Protein AF-A0A8C0EPA7-F1 (afdb_monomer)

Foldseek 3Di:
DPPPFQLVVLLVVQVVQCVVVVNPVVSVVVSVVVSLVSLVVDPPPSGPSCVVVVVVVVVVVVVVVVVVVVVVD

Solvent-accessible surface area (backbone atoms only — not comparable to full-atom values): 4308 Å² total; per-residue (Å²): 130,84,80,75,53,84,42,49,66,42,52,51,49,40,52,53,44,24,64,79,48,78,60,41,59,84,83,32,48,71,46,52,50,51,36,52,56,48,44,74,74,46,67,88,82,68,26,78,77,33,54,65,55,56,49,54,52,51,52,53,50,52,50,50,52,54,57,51,60,67,71,76,112

InterPro domains:
  IPR009069 Cysteine alpha-hairpin motif superfamily [SSF47072] (1-63)
  IPR027179 Cx9C motif-containing protein 4 [PF08991] (6-61)
  IPR027179 Cx9C motif-containing protein 4 [PTHR15590] (2-60)

Mean predicted aligned error: 4.59 Å

Radius of gyration: 15.23 Å; Cα contacts (8 Å, |Δi|>4): 50; chains: 1; bounding box: 38×42×32 Å

Nearest PDB structures (foldseek):
  2hp8-assembly1_A  TM=8.177E-01  e=2.584E-06  Homo sapiens
  1hp8-assembly1_A  TM=8.286E-01  e=4.182E-06  Homo sapiens
  1ei0-assembly1_A  TM=9.603E-01  e=4.362E-03  unclassified
  6pce-assembly1_A  TM=6.364E-01  e=4.696E-01  Homo sapiens

Secondary structure (DSSP, 8-state):
-PPPPTTHHHHHHHHHHHHHTTT-GGGGHHHHHHHHHHHHTS-TTS-GGGHHHHHHHHHHHHHHHHHHHTT--

Organism: Bubo bubo (NCBI:txid30461)

pLDDT: mean 92.16, std 9.82, range [43.03, 98.5]

Sequence (73 aa):
MSQKDPCQKQACEIQKCLQVNNYMESKCETVLQEMRKCCARYPKGRSICCSGFEKEERERENERYRKQAQKSE

Structure (mmCIF, N/CA/C/O backbone):
data_AF-A0A8C0EPA7-F1
#
_entry.id   AF-A0A8C0EPA7-F1
#
loop_
_atom_site.group_PDB
_atom_site.id
_atom_site.type_symbol
_atom_site.label_atom_id
_atom_site.label_alt_id
_atom_site.label_comp_id
_atom_site.label_asym_id
_atom_site.label_entity_id
_atom_site.label_seq_id
_atom_site.pdbx_PDB_ins_code
_atom_site.Cartn_x
_atom_site.Cartn_y
_atom_site.Cartn_z
_atom_site.occupancy
_atom_site.B_iso_or_equiv
_atom_site.auth_seq_id
_atom_site.auth_comp_id
_atom_site.auth_asym_id
_atom_site.auth_atom_id
_atom_site.pdbx_PDB_model_num
ATOM 1 N N . MET A 1 1 ? -3.237 20.098 -17.382 1.00 43.03 1 MET A N 1
ATOM 2 C CA . MET A 1 1 ? -3.949 19.338 -16.331 1.00 43.03 1 MET A CA 1
ATOM 3 C C . MET A 1 1 ? -2.995 18.283 -15.808 1.00 43.03 1 MET A C 1
ATOM 5 O O . MET A 1 1 ? -2.609 17.414 -16.581 1.00 43.03 1 MET A O 1
ATOM 9 N N . SER A 1 2 ? -2.550 18.396 -14.557 1.00 58.19 2 SER A N 1
ATOM 10 C CA . SER A 1 2 ? -1.734 17.360 -13.914 1.00 58.19 2 SER A CA 1
ATOM 11 C C . SER A 1 2 ? -2.508 16.042 -13.970 1.00 58.19 2 SER A C 1
ATOM 13 O O . SER A 1 2 ? -3.670 16.003 -13.561 1.00 58.19 2 SER A O 1
ATOM 15 N N . GLN A 1 3 ? -1.924 14.993 -14.555 1.00 74.12 3 GLN A N 1
ATOM 16 C CA . GLN A 1 3 ? -2.576 13.683 -14.587 1.00 74.12 3 GLN A CA 1
ATOM 17 C C . GLN A 1 3 ? -2.851 13.253 -13.145 1.00 74.12 3 GLN A C 1
ATOM 19 O O . GLN A 1 3 ? -1.952 13.294 -12.306 1.00 74.12 3 GLN A O 1
ATOM 24 N N . LYS A 1 4 ? -4.105 12.894 -12.855 1.00 85.50 4 LYS A N 1
ATOM 25 C CA . LYS A 1 4 ? -4.497 12.402 -11.532 1.00 85.50 4 LYS A CA 1
ATOM 26 C C . LYS A 1 4 ? -3.687 11.149 -11.215 1.00 85.50 4 LYS A C 1
ATOM 28 O O . LYS A 1 4 ? -3.512 10.296 -12.088 1.00 85.50 4 LYS A O 1
ATOM 33 N N . ASP A 1 5 ? -3.210 11.050 -9.982 1.00 92.31 5 ASP A N 1
ATOM 34 C CA . ASP A 1 5 ? -2.491 9.866 -9.533 1.00 92.31 5 ASP A CA 1
ATOM 35 C C . ASP A 1 5 ? -3.444 8.653 -9.575 1.00 92.31 5 ASP A C 1
ATOM 37 O O . ASP A 1 5 ? -4.551 8.719 -9.026 1.00 92.31 5 ASP A O 1
ATOM 41 N N . PRO A 1 6 ? -3.061 7.551 -10.245 1.00 95.00 6 PRO A N 1
ATOM 42 C CA . PRO A 1 6 ? -3.972 6.439 -10.497 1.00 95.00 6 PRO A CA 1
ATOM 43 C C . PRO A 1 6 ? -4.373 5.656 -9.238 1.00 95.00 6 PRO A C 1
ATOM 45 O O . PRO A 1 6 ? -5.399 4.978 -9.268 1.00 95.00 6 PRO A O 1
ATOM 48 N N . CYS A 1 7 ? -3.610 5.756 -8.144 1.00 96.56 7 CYS A N 1
ATOM 49 C CA . CYS A 1 7 ? -3.897 5.091 -6.869 1.00 96.56 7 CYS A CA 1
ATOM 50 C C . CYS A 1 7 ? -4.351 6.062 -5.769 1.00 96.56 7 CYS A C 1
ATOM 52 O O . CYS A 1 7 ? -4.549 5.661 -4.620 1.00 96.56 7 CYS A O 1
ATOM 54 N N . GLN A 1 8 ? -4.598 7.331 -6.116 1.00 95.44 8 GLN A N 1
ATOM 55 C CA . GLN A 1 8 ? -5.080 8.345 -5.177 1.00 95.44 8 GLN A CA 1
ATOM 56 C C . GLN A 1 8 ? -6.382 7.936 -4.480 1.00 95.44 8 GLN A C 1
ATOM 58 O O . GLN A 1 8 ? -6.555 8.202 -3.294 1.00 95.44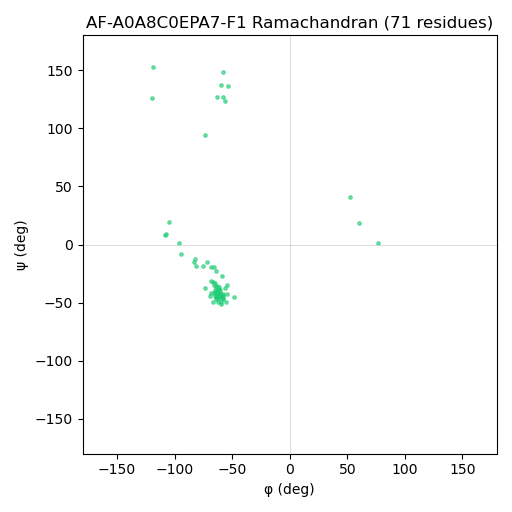 8 GLN A O 1
ATOM 63 N N . LYS A 1 9 ? -7.301 7.268 -5.194 1.00 95.94 9 LYS A N 1
ATOM 64 C CA . LYS A 1 9 ? -8.578 6.820 -4.620 1.00 95.94 9 LYS A CA 1
ATOM 65 C C . LYS A 1 9 ? -8.342 5.870 -3.444 1.00 95.94 9 LYS A C 1
ATOM 67 O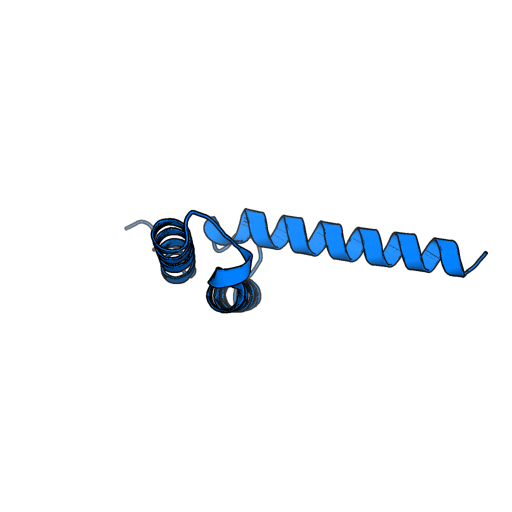 O . LYS A 1 9 ? -8.876 6.102 -2.367 1.00 95.94 9 LYS A O 1
ATOM 72 N N . GLN A 1 10 ? -7.530 4.835 -3.638 1.00 96.75 10 GLN A N 1
ATOM 73 C CA . GLN A 1 10 ? -7.200 3.849 -2.611 1.00 96.75 10 GLN A CA 1
ATOM 74 C C . GLN A 1 10 ? -6.457 4.501 -1.441 1.00 96.75 10 GLN A C 1
ATOM 76 O O . GLN A 1 10 ? -6.787 4.229 -0.290 1.00 96.75 10 GLN A O 1
ATOM 81 N N . ALA A 1 11 ? -5.533 5.426 -1.720 1.00 96.81 11 ALA A N 1
ATOM 82 C CA . ALA A 1 11 ? -4.850 6.190 -0.679 1.00 96.81 11 ALA A CA 1
ATOM 83 C C . ALA A 1 11 ? -5.834 6.988 0.198 1.00 96.81 11 ALA A C 1
ATOM 85 O O . ALA A 1 11 ? -5.736 6.960 1.424 1.00 96.81 11 ALA A O 1
ATOM 86 N N . CYS A 1 12 ? -6.827 7.648 -0.406 1.00 97.25 12 CYS A N 1
ATOM 87 C CA . CYS A 1 12 ? -7.870 8.350 0.340 1.00 97.25 12 CYS A CA 1
ATOM 88 C C . CYS A 1 12 ? -8.749 7.398 1.166 1.00 97.25 12 CYS A C 1
ATOM 90 O O . CYS A 1 12 ? -9.107 7.735 2.293 1.00 97.25 12 CYS A O 1
ATOM 92 N N . GLU A 1 13 ? -9.088 6.218 0.643 1.00 97.81 13 GLU A N 1
ATOM 93 C CA . GLU A 1 13 ? -9.858 5.221 1.397 1.00 97.81 13 GLU A CA 1
ATOM 94 C C . GLU A 1 13 ? -9.073 4.669 2.596 1.00 97.81 13 GLU A C 1
ATOM 96 O O . GLU A 1 13 ? -9.662 4.465 3.657 1.00 97.81 13 GLU A O 1
ATOM 101 N N . ILE A 1 14 ? -7.746 4.508 2.485 1.00 97.94 14 ILE A N 1
ATOM 102 C CA . ILE A 1 14 ? -6.895 4.148 3.633 1.00 97.94 14 ILE A CA 1
ATOM 103 C C . ILE A 1 14 ? -7.007 5.217 4.716 1.00 97.94 14 ILE A C 1
ATOM 105 O O . ILE A 1 14 ? -7.268 4.891 5.870 1.00 97.94 14 ILE A O 1
ATOM 109 N N . GLN A 1 15 ? -6.862 6.494 4.348 1.00 97.81 15 GLN A N 1
ATOM 110 C CA . GLN A 1 15 ? -6.955 7.590 5.312 1.00 97.81 15 GLN A CA 1
ATOM 111 C C . GLN A 1 15 ? -8.317 7.605 6.010 1.00 97.81 15 GLN A C 1
ATOM 113 O O . GLN A 1 15 ? -8.364 7.652 7.235 1.00 97.81 15 GLN A O 1
ATOM 118 N N . LYS A 1 16 ? -9.422 7.471 5.265 1.00 98.44 16 LYS A N 1
ATOM 119 C CA . LYS A 1 16 ? -10.769 7.364 5.852 1.00 98.44 16 LYS A CA 1
ATOM 120 C C . LYS A 1 16 ? -10.886 6.179 6.806 1.00 98.44 16 LYS A C 1
ATOM 122 O O . LYS A 1 16 ? -11.392 6.346 7.912 1.00 98.44 16 LYS A O 1
ATOM 127 N N . CYS A 1 17 ? -10.407 5.005 6.393 1.00 98.50 17 CYS A N 1
ATOM 128 C CA . CYS A 1 17 ? -10.445 3.808 7.221 1.00 98.50 17 CYS A CA 1
ATOM 129 C C . CYS A 1 17 ? -9.681 4.011 8.532 1.00 98.50 17 CYS A C 1
ATOM 131 O O . CYS A 1 17 ? -10.196 3.669 9.596 1.00 98.50 17 CYS A O 1
ATOM 133 N N . LEU A 1 18 ? -8.490 4.609 8.472 1.00 98.44 18 LEU A N 1
ATOM 134 C CA . LEU A 1 18 ? -7.695 4.905 9.658 1.00 98.44 18 LEU A CA 1
ATOM 135 C C . LEU A 1 18 ? -8.426 5.874 10.586 1.00 98.44 18 LEU A C 1
ATOM 137 O O . LEU A 1 18 ? -8.535 5.579 11.770 1.00 98.44 18 LEU A O 1
ATOM 141 N N . GLN A 1 19 ? -9.001 6.965 10.067 1.00 98.38 19 GLN A N 1
ATOM 142 C CA . GLN A 1 19 ? -9.751 7.920 10.894 1.00 98.38 19 GLN A CA 1
ATOM 143 C C . GLN A 1 19 ? -10.874 7.233 11.686 1.00 98.38 19 GLN A C 1
ATOM 145 O O . GLN A 1 19 ? -10.965 7.402 12.899 1.00 98.38 19 GLN A O 1
ATOM 150 N N . VAL A 1 20 ? -11.702 6.414 11.027 1.00 98.19 20 VAL A N 1
ATOM 151 C CA . VAL A 1 20 ? -12.851 5.767 11.692 1.00 98.19 20 VAL A CA 1
ATOM 152 C C . VAL A 1 20 ? -12.450 4.605 12.606 1.00 98.19 20 VAL A C 1
ATOM 154 O O . VAL A 1 20 ? -13.220 4.217 13.480 1.00 98.19 20 VAL A O 1
ATOM 157 N N . ASN A 1 21 ? -11.247 4.052 12.430 1.00 97.94 21 ASN A N 1
ATOM 158 C CA . ASN A 1 21 ? -10.722 2.944 13.228 1.00 97.94 21 ASN A CA 1
ATOM 159 C C . ASN A 1 21 ? -9.663 3.379 14.250 1.00 97.94 21 ASN A C 1
ATOM 161 O O . ASN A 1 21 ? -8.905 2.533 14.721 1.00 97.94 21 ASN A O 1
ATOM 165 N N . ASN A 1 22 ? -9.594 4.665 14.611 1.00 97.50 22 ASN A N 1
ATOM 166 C CA . ASN A 1 22 ? -8.590 5.199 15.542 1.00 97.50 22 ASN A CA 1
ATOM 167 C C . ASN A 1 22 ? -7.154 4.816 15.142 1.00 97.50 22 ASN A C 1
ATOM 169 O O . ASN A 1 22 ? -6.342 4.430 15.978 1.00 97.50 22 ASN A O 1
ATOM 173 N N . TYR A 1 23 ? -6.869 4.878 13.843 1.00 96.75 23 TYR A N 1
ATOM 174 C CA . TYR A 1 23 ? -5.584 4.555 13.225 1.00 96.75 23 TYR A CA 1
ATOM 175 C C . TYR A 1 23 ? -5.110 3.108 13.442 1.00 96.75 23 TYR A C 1
ATOM 177 O O . TYR A 1 23 ? -3.940 2.799 13.234 1.00 96.75 23 TYR A O 1
ATOM 185 N N . MET A 1 24 ? -6.011 2.189 13.807 1.00 97.69 24 MET A N 1
ATOM 186 C CA . MET A 1 24 ? -5.698 0.761 13.858 1.00 97.69 24 MET A CA 1
ATOM 187 C C . MET A 1 24 ? -5.590 0.183 12.442 1.00 97.69 24 MET A C 1
ATOM 189 O O . MET A 1 24 ? -6.589 -0.246 11.862 1.00 97.69 24 MET A O 1
ATOM 193 N N . GLU A 1 25 ? -4.370 0.128 11.901 1.00 95.12 25 GLU A N 1
ATOM 194 C CA . GLU A 1 25 ? -4.080 -0.420 10.565 1.00 95.12 25 GLU A CA 1
ATOM 195 C C . GLU A 1 25 ? -4.602 -1.847 10.362 1.00 95.12 25 GLU A C 1
ATOM 197 O O . GLU A 1 25 ? -5.098 -2.166 9.284 1.00 95.12 25 GLU A O 1
ATOM 202 N N . SER A 1 26 ? -4.589 -2.681 11.408 1.00 97.31 26 SER A N 1
ATOM 203 C CA . SER A 1 26 ? -5.101 -4.059 11.362 1.00 97.31 26 SER A CA 1
ATOM 204 C C . SER A 1 26 ? -6.577 -4.149 10.961 1.00 97.31 26 SER A C 1
ATOM 206 O O . SER A 1 26 ? -6.998 -5.141 10.369 1.00 97.31 26 SER A O 1
ATOM 208 N N . LYS A 1 27 ? -7.371 -3.104 11.229 1.00 97.88 27 LYS A N 1
ATOM 209 C CA . LYS A 1 27 ? -8.777 -3.014 10.802 1.00 97.88 27 LYS A CA 1
ATOM 210 C C . LYS A 1 27 ? -8.939 -2.537 9.355 1.00 97.88 27 LYS A C 1
ATOM 212 O O . LYS A 1 27 ? -10.028 -2.637 8.798 1.00 97.88 27 LYS A O 1
ATOM 217 N N . CYS A 1 28 ? -7.867 -2.034 8.749 1.00 98.19 28 CYS A N 1
ATOM 218 C CA . CYS A 1 28 ? -7.827 -1.488 7.395 1.00 98.19 28 CYS A CA 1
ATOM 219 C C . CYS A 1 28 ? -7.099 -2.392 6.394 1.00 98.19 28 CYS A C 1
ATOM 221 O O . CYS A 1 28 ? -6.888 -1.980 5.252 1.00 98.19 28 CYS A O 1
ATOM 223 N N . GLU A 1 29 ? -6.762 -3.623 6.792 1.00 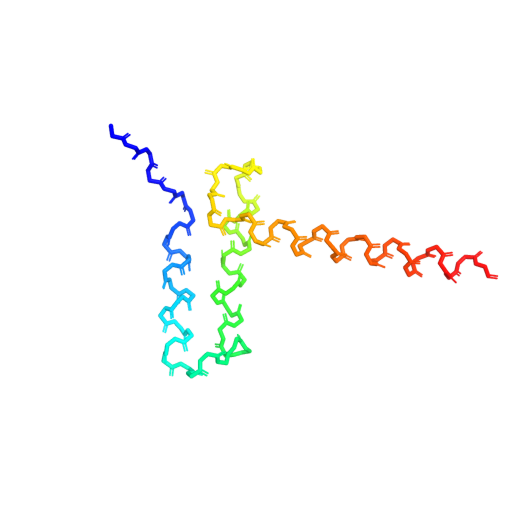97.62 29 GLU A N 1
ATOM 224 C CA . GLU A 1 29 ? -6.017 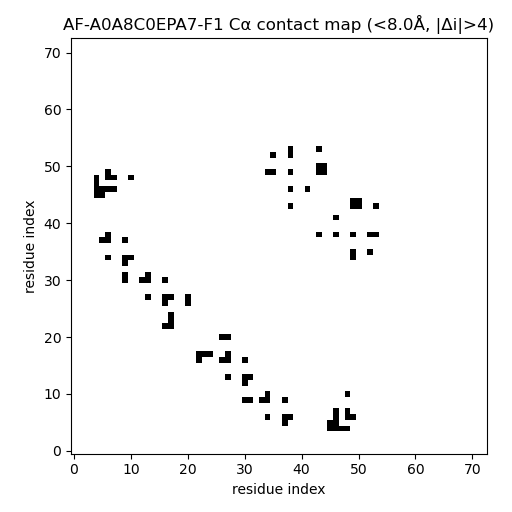-4.602 5.992 1.00 97.62 29 GLU A CA 1
ATOM 225 C C . GLU A 1 29 ? -6.590 -4.758 4.575 1.00 97.62 29 GLU A C 1
ATOM 227 O O . GLU A 1 29 ? -5.856 -4.685 3.593 1.00 97.62 29 GLU A O 1
ATOM 232 N N . THR A 1 30 ? -7.914 -4.857 4.438 1.0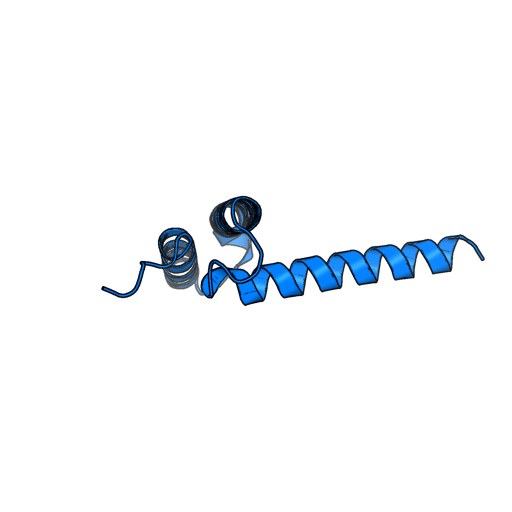0 97.19 30 THR A N 1
ATOM 233 C CA . THR A 1 30 ? -8.576 -4.969 3.128 1.00 97.19 30 THR A CA 1
ATOM 234 C C . THR A 1 30 ? -8.261 -3.782 2.212 1.00 97.19 30 THR A C 1
ATOM 236 O O . THR A 1 30 ? -7.961 -3.963 1.034 1.00 97.19 30 THR A O 1
ATOM 239 N N . VAL A 1 31 ? -8.297 -2.554 2.738 1.00 96.88 31 VAL A N 1
ATOM 240 C CA . VAL A 1 31 ? -8.044 -1.341 1.943 1.00 96.88 31 VAL A CA 1
ATOM 241 C C . VAL A 1 31 ? -6.556 -1.211 1.611 1.00 96.88 31 VAL A C 1
ATOM 243 O O . VAL A 1 31 ? -6.196 -0.835 0.494 1.00 96.88 31 VAL A O 1
ATOM 246 N N . LEU A 1 32 ? -5.683 -1.591 2.548 1.00 97.44 32 LEU A N 1
ATOM 247 C CA . LEU A 1 32 ? -4.239 -1.670 2.324 1.00 97.44 32 LEU A CA 1
ATOM 248 C C . LEU A 1 32 ? -3.901 -2.683 1.218 1.00 97.44 32 LEU A C 1
ATOM 250 O O . LEU A 1 32 ? -3.078 -2.392 0.350 1.00 97.44 32 LEU A O 1
ATOM 254 N N . GLN A 1 33 ? -4.571 -3.836 1.181 1.00 97.00 33 GLN A N 1
ATOM 255 C CA . GLN A 1 33 ? -4.405 -4.826 0.114 1.00 97.00 33 GLN A CA 1
ATOM 256 C C . GLN A 1 33 ? -4.864 -4.301 -1.248 1.00 97.00 33 GLN A C 1
ATOM 258 O O . GLN A 1 33 ? -4.175 -4.512 -2.246 1.00 97.00 33 GLN A O 1
ATOM 263 N N . GLU A 1 34 ? -5.982 -3.577 -1.311 1.00 97.31 34 GLU A N 1
ATOM 264 C CA . GLU A 1 34 ? -6.421 -2.936 -2.556 1.00 97.31 34 GLU A CA 1
ATOM 265 C C . GLU A 1 34 ? -5.431 -1.871 -3.043 1.00 97.31 34 GLU A C 1
ATOM 267 O O . GLU A 1 34 ? -5.188 -1.754 -4.246 1.00 97.31 34 GLU A O 1
ATOM 272 N N . MET A 1 35 ? -4.791 -1.140 -2.128 1.00 96.88 35 MET A N 1
ATOM 273 C CA . MET A 1 35 ? -3.716 -0.213 -2.476 1.00 96.88 35 MET A CA 1
ATOM 274 C C . MET A 1 35 ? -2.490 -0.945 -3.032 1.00 96.88 35 MET A C 1
ATOM 276 O O . MET A 1 35 ? -1.984 -0.561 -4.085 1.00 96.88 35 MET A O 1
ATOM 280 N N . ARG A 1 36 ? -2.066 -2.056 -2.411 1.00 96.12 36 ARG A N 1
ATOM 281 C CA . ARG A 1 36 ? -0.984 -2.909 -2.943 1.00 96.12 36 ARG A CA 1
ATOM 282 C C . ARG A 1 36 ? -1.307 -3.418 -4.349 1.00 96.12 36 ARG A C 1
ATOM 284 O O . ARG A 1 36 ? -0.476 -3.305 -5.246 1.00 96.12 36 ARG A O 1
ATOM 291 N N . LYS A 1 37 ? -2.533 -3.907 -4.573 1.00 96.38 37 LYS A N 1
ATOM 292 C CA . LYS A 1 37 ? -3.004 -4.324 -5.906 1.00 96.38 37 LYS A CA 1
ATOM 293 C C . LYS A 1 37 ? -3.001 -3.165 -6.897 1.00 96.38 37 LYS A C 1
ATOM 295 O O . LYS A 1 37 ? -2.682 -3.378 -8.062 1.00 96.38 37 LYS A O 1
ATOM 300 N N . CYS A 1 38 ? -3.357 -1.956 -6.462 1.00 96.75 38 CYS A N 1
ATOM 301 C CA . CYS A 1 38 ? -3.277 -0.773 -7.312 1.00 96.75 38 CYS A CA 1
ATOM 302 C C . CYS A 1 38 ? -1.831 -0.503 -7.737 1.00 96.75 38 CYS A C 1
ATOM 304 O O . CYS A 1 38 ? -1.566 -0.378 -8.929 1.00 96.75 38 CYS A O 1
ATOM 306 N N . CYS A 1 39 ? -0.894 -0.502 -6.789 1.00 96.31 39 CYS A N 1
ATOM 307 C CA . CYS A 1 39 ? 0.519 -0.260 -7.067 1.00 96.31 39 CYS A CA 1
ATOM 308 C C . CYS A 1 39 ? 1.134 -1.317 -7.987 1.00 96.31 39 CYS A C 1
ATOM 310 O O . CYS A 1 39 ? 1.870 -0.966 -8.901 1.00 96.31 39 CYS A O 1
ATOM 312 N N . ALA A 1 40 ? 0.756 -2.589 -7.835 1.00 94.50 40 ALA A N 1
ATOM 313 C CA . ALA A 1 40 ? 1.234 -3.670 -8.697 1.00 94.50 40 ALA A CA 1
ATOM 314 C C . ALA A 1 40 ? 0.774 -3.557 -10.167 1.00 94.50 40 ALA A C 1
ATOM 316 O O . ALA A 1 40 ? 1.363 -4.186 -11.043 1.00 94.50 40 ALA A O 1
ATOM 317 N N . ARG A 1 41 ? -0.278 -2.777 -10.464 1.00 95.56 41 ARG A N 1
ATOM 318 C CA . ARG A 1 41 ? -0.789 -2.595 -11.838 1.00 95.56 41 A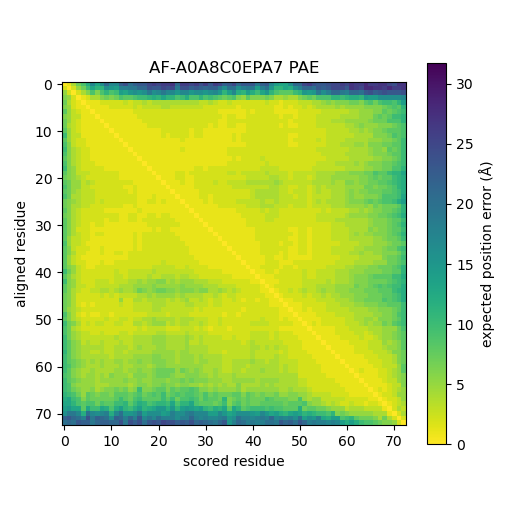RG A CA 1
ATOM 319 C C . ARG A 1 41 ? 0.001 -1.578 -12.653 1.00 95.56 41 ARG A C 1
ATOM 321 O O . ARG A 1 41 ? -0.134 -1.567 -13.875 1.00 95.56 41 ARG A O 1
ATOM 328 N N . TYR A 1 42 ? 0.769 -0.705 -12.006 1.00 93.19 42 TYR A N 1
ATOM 329 C CA . TYR A 1 42 ? 1.465 0.390 -12.671 1.00 93.19 42 TYR A CA 1
ATOM 330 C C . TYR A 1 42 ? 2.983 0.265 -12.509 1.00 93.19 42 TYR A C 1
ATOM 332 O O . TYR A 1 42 ? 3.456 -0.287 -11.518 1.00 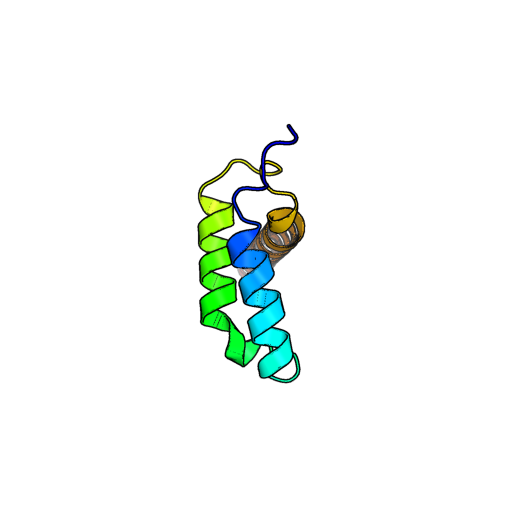93.19 42 TYR A O 1
ATOM 340 N N . PRO A 1 43 ? 3.775 0.798 -13.457 1.00 91.31 43 PRO A N 1
ATOM 341 C CA . PRO A 1 43 ? 5.218 0.896 -13.284 1.00 91.31 43 PRO A CA 1
ATOM 342 C C . PRO A 1 43 ? 5.582 1.696 -12.031 1.00 91.31 43 PRO A C 1
ATOM 344 O O . PRO A 1 43 ? 4.889 2.656 -11.675 1.00 91.31 43 PRO A O 1
ATOM 347 N N . LYS A 1 44 ? 6.710 1.340 -11.408 1.00 89.38 44 LYS A N 1
ATOM 348 C CA . LYS A 1 44 ? 7.225 2.040 -10.225 1.00 89.38 44 LYS A CA 1
ATOM 349 C C . LYS A 1 44 ? 7.357 3.539 -10.484 1.00 89.38 44 LYS A C 1
ATOM 351 O O . LYS A 1 44 ? 7.806 3.953 -11.553 1.00 89.38 44 LYS A O 1
ATOM 356 N N . GLY A 1 45 ? 6.936 4.351 -9.519 1.00 87.50 45 GLY A N 1
ATOM 357 C CA . GLY A 1 45 ? 6.961 5.815 -9.632 1.00 87.50 45 GLY A CA 1
ATOM 358 C C . GLY A 1 45 ? 5.856 6.431 -10.503 1.00 87.50 45 GLY A C 1
ATOM 359 O O . GLY A 1 45 ? 5.790 7.654 -10.617 1.00 87.50 45 GLY A O 1
ATOM 360 N N . ARG A 1 46 ? 4.944 5.633 -11.082 1.00 92.25 46 ARG A N 1
ATOM 361 C CA . ARG A 1 46 ? 3.754 6.157 -11.781 1.00 92.25 46 ARG A CA 1
ATOM 362 C C . ARG A 1 46 ? 2.748 6.804 -10.825 1.00 92.25 46 ARG A C 1
ATOM 364 O O . ARG A 1 46 ? 2.031 7.718 -11.228 1.00 92.25 46 ARG A O 1
ATOM 371 N N . SER A 1 47 ? 2.680 6.308 -9.593 1.00 93.69 47 SER A N 1
ATOM 372 C CA . SER A 1 47 ? 1.861 6.846 -8.510 1.00 93.69 47 SER A CA 1
ATOM 373 C C . SER A 1 47 ? 2.772 7.256 -7.360 1.00 93.69 47 SER A C 1
ATOM 375 O O . SER A 1 47 ? 3.549 6.441 -6.860 1.00 93.69 47 SER A O 1
ATOM 377 N N . ILE A 1 48 ? 2.663 8.505 -6.908 1.00 94.19 48 ILE A N 1
ATOM 378 C CA . ILE A 1 48 ? 3.374 8.972 -5.717 1.00 94.19 48 ILE A CA 1
ATOM 379 C C . ILE A 1 48 ? 2.852 8.260 -4.466 1.00 94.19 48 ILE A C 1
ATOM 381 O O . ILE A 1 48 ? 3.631 7.950 -3.564 1.00 94.19 48 ILE A O 1
ATOM 385 N N . CYS A 1 49 ? 1.560 7.915 -4.441 1.00 94.69 49 CYS A N 1
ATOM 386 C CA . CYS A 1 49 ? 0.939 7.178 -3.342 1.00 94.69 49 CYS A CA 1
ATOM 387 C C . CYS A 1 49 ? 1.520 5.760 -3.169 1.00 94.69 49 CYS A C 1
ATOM 389 O O . CYS A 1 49 ? 1.449 5.203 -2.076 1.00 94.69 49 CYS A O 1
ATOM 391 N N . CYS A 1 50 ? 2.120 5.187 -4.216 1.00 96.06 50 CYS A N 1
ATOM 392 C CA . CYS A 1 50 ? 2.738 3.862 -4.176 1.00 96.06 50 CYS A CA 1
ATOM 393 C C . CYS A 1 50 ? 4.166 3.843 -3.626 1.00 96.06 50 CYS A C 1
ATOM 395 O O . CYS A 1 50 ? 4.639 2.782 -3.230 1.00 96.06 50 CYS A O 1
ATOM 397 N N . SER A 1 51 ? 4.837 4.993 -3.530 1.00 93.00 51 SER A N 1
ATOM 398 C CA . SER A 1 51 ? 6.242 5.080 -3.100 1.00 93.00 51 SER A CA 1
ATOM 399 C C . SER A 1 51 ? 6.514 4.415 -1.741 1.00 93.00 51 SER A C 1
ATOM 401 O O . SER A 1 51 ? 7.492 3.680 -1.594 1.00 93.00 51 SER A O 1
ATOM 403 N N . GLY A 1 52 ? 5.623 4.609 -0.762 1.00 92.25 52 GLY A N 1
ATOM 404 C CA . GLY A 1 52 ? 5.716 3.951 0.545 1.00 92.25 52 GLY A CA 1
ATOM 405 C C . GLY A 1 52 ? 5.541 2.430 0.464 1.00 92.25 52 GLY A C 1
ATOM 406 O O . GLY A 1 52 ? 6.311 1.687 1.068 1.00 92.25 52 GLY A O 1
ATOM 407 N N . PHE A 1 53 ? 4.584 1.963 -0.342 1.00 93.94 53 PHE A N 1
ATOM 408 C CA . PHE A 1 53 ? 4.297 0.536 -0.523 1.00 93.94 53 PHE A CA 1
ATOM 409 C C . PHE A 1 53 ? 5.431 -0.194 -1.252 1.00 93.94 53 PHE A C 1
ATOM 411 O O . PHE A 1 53 ? 5.816 -1.291 -0.851 1.00 93.94 53 PHE A O 1
ATOM 418 N N . GLU A 1 54 ? 6.001 0.426 -2.287 1.00 92.75 54 GLU A N 1
ATOM 419 C CA . GLU A 1 54 ? 7.132 -0.120 -3.046 1.00 92.75 54 GLU A CA 1
ATOM 420 C C . GLU A 1 54 ? 8.391 -0.267 -2.178 1.00 92.75 54 GLU A C 1
ATOM 422 O O . GLU A 1 54 ? 9.157 -1.222 -2.341 1.00 92.75 54 GLU A O 1
ATOM 427 N N . LYS A 1 55 ? 8.621 0.674 -1.252 1.00 92.00 55 LYS A N 1
ATOM 428 C CA . LYS A 1 55 ? 9.734 0.607 -0.299 1.00 92.00 55 LYS A CA 1
ATOM 429 C C . LYS A 1 55 ? 9.552 -0.553 0.683 1.00 92.00 55 LYS A C 1
ATOM 431 O O . LYS A 1 55 ? 10.464 -1.361 0.833 1.00 92.00 55 LYS A O 1
ATOM 436 N N . GLU A 1 56 ? 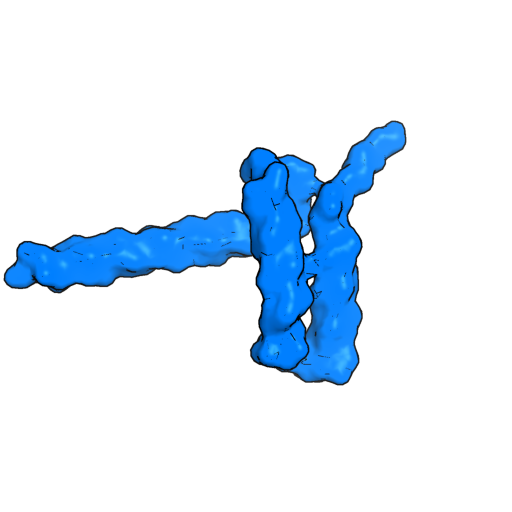8.371 -0.666 1.287 1.00 90.88 56 GLU A N 1
ATOM 437 C CA . GLU A 1 56 ? 8.034 -1.734 2.239 1.00 90.88 56 GLU A CA 1
ATOM 438 C C . GLU A 1 56 ? 8.132 -3.131 1.592 1.00 90.88 56 GLU A C 1
ATOM 440 O O . GLU A 1 56 ? 8.604 -4.091 2.202 1.00 90.88 56 GLU A O 1
ATOM 445 N N . GLU A 1 57 ? 7.700 -3.272 0.335 1.00 89.19 57 GLU A N 1
ATOM 446 C CA . GLU A 1 57 ? 7.834 -4.523 -0.419 1.00 89.19 57 GLU A CA 1
ATOM 447 C C . GLU A 1 57 ? 9.302 -4.901 -0.654 1.00 89.19 57 GLU A C 1
ATOM 449 O O . GLU A 1 57 ? 9.689 -6.038 -0.383 1.00 89.19 57 GLU A O 1
ATOM 454 N N . ARG A 1 58 ? 10.137 -3.938 -1.062 1.00 91.06 58 ARG A N 1
ATOM 455 C CA . ARG A 1 58 ? 11.580 -4.148 -1.248 1.00 91.06 58 ARG A CA 1
ATOM 456 C C . ARG A 1 58 ? 12.273 -4.559 0.052 1.00 91.06 58 ARG A C 1
ATOM 458 O O . ARG A 1 58 ? 13.126 -5.440 0.044 1.00 91.06 58 ARG A O 1
ATOM 465 N N . GLU A 1 59 ? 11.922 -3.930 1.170 1.00 94.06 59 GLU A N 1
ATOM 466 C CA . GLU A 1 59 ? 12.484 -4.268 2.482 1.00 94.06 59 GLU A CA 1
ATOM 467 C C . GLU A 1 59 ? 12.114 -5.693 2.905 1.00 94.06 59 GLU A C 1
ATOM 469 O O . GLU A 1 59 ? 12.986 -6.444 3.347 1.00 94.06 59 GLU A O 1
ATOM 474 N N . ARG A 1 60 ? 10.858 -6.108 2.687 1.00 91.75 60 ARG A N 1
ATOM 475 C CA . ARG A 1 60 ? 10.427 -7.493 2.927 1.00 91.75 60 ARG A CA 1
ATOM 476 C C . ARG A 1 60 ? 11.151 -8.496 2.040 1.00 91.75 60 ARG A C 1
ATOM 478 O O . ARG A 1 60 ? 11.502 -9.576 2.509 1.00 91.75 60 ARG A O 1
ATOM 485 N N . GLU A 1 61 ? 11.370 -8.168 0.772 1.00 92.94 61 GLU A N 1
ATOM 486 C CA . GLU A 1 61 ? 12.120 -9.028 -0.143 1.00 92.94 61 GLU A CA 1
ATOM 487 C C . GLU A 1 61 ? 13.577 -9.182 0.318 1.00 92.94 61 GLU A C 1
ATOM 489 O O . GLU A 1 61 ? 14.067 -10.300 0.469 1.00 92.94 61 GLU A O 1
ATOM 494 N N . ASN A 1 62 ? 14.234 -8.073 0.666 1.00 94.44 62 ASN A N 1
ATOM 495 C CA . ASN A 1 62 ? 15.590 -8.074 1.214 1.00 94.44 62 ASN A CA 1
ATOM 496 C C . ASN A 1 62 ? 15.692 -8.903 2.499 1.00 94.44 62 ASN A C 1
ATOM 498 O O . ASN A 1 62 ? 16.643 -9.664 2.674 1.00 94.44 62 ASN A O 1
ATOM 502 N N . GLU A 1 63 ? 14.718 -8.784 3.402 1.00 94.94 63 GLU A N 1
ATOM 503 C CA . GLU A 1 63 ? 14.680 -9.592 4.618 1.00 94.94 63 GLU A CA 1
ATOM 504 C C . GLU A 1 63 ? 14.546 -11.089 4.295 1.00 94.94 63 GLU A C 1
ATOM 506 O O . GLU A 1 63 ? 15.239 -11.915 4.893 1.00 94.94 63 GLU A O 1
ATOM 511 N N . ARG A 1 64 ? 13.709 -11.451 3.313 1.00 94.44 64 ARG A N 1
ATOM 512 C CA . ARG A 1 64 ? 13.578 -12.840 2.847 1.00 94.44 64 ARG A CA 1
ATOM 513 C C . ARG A 1 64 ? 14.892 -13.374 2.287 1.00 94.44 64 ARG A C 1
ATOM 515 O O . ARG A 1 64 ? 15.258 -14.490 2.645 1.00 94.44 64 ARG A O 1
ATOM 522 N N . TYR A 1 65 ? 15.611 -12.600 1.474 1.00 93.56 65 TYR A N 1
ATOM 523 C CA . TYR A 1 65 ? 16.930 -13.004 0.975 1.00 93.56 65 TYR A CA 1
ATOM 524 C C . TYR A 1 65 ? 17.932 -13.209 2.115 1.00 93.56 65 TYR A C 1
ATOM 526 O O . TYR A 1 65 ? 18.627 -14.221 2.145 1.00 93.56 65 TYR A O 1
ATOM 534 N N . ARG A 1 66 ? 17.965 -12.300 3.098 1.00 94.44 66 ARG A N 1
ATOM 535 C CA . ARG A 1 66 ? 18.854 -12.419 4.267 1.00 94.44 66 ARG A CA 1
ATOM 536 C C . ARG A 1 66 ? 18.565 -13.680 5.082 1.00 94.44 66 ARG A C 1
ATOM 538 O O . ARG A 1 66 ? 19.494 -14.399 5.430 1.00 94.44 66 ARG A O 1
ATOM 545 N N . LYS A 1 67 ? 17.288 -13.974 5.343 1.00 93.06 67 LYS A N 1
ATOM 546 C CA . LYS A 1 67 ? 16.870 -15.193 6.057 1.00 93.06 67 LYS A CA 1
ATOM 547 C C . LYS A 1 67 ? 17.194 -16.469 5.274 1.00 93.06 67 LYS A C 1
ATOM 549 O O . LYS A 1 67 ? 17.490 -17.487 5.885 1.00 93.06 67 LYS A O 1
ATOM 554 N N . GLN A 1 68 ? 17.135 -16.429 3.941 1.00 90.94 68 GLN A N 1
ATOM 555 C CA . GLN A 1 68 ? 17.522 -17.563 3.097 1.00 90.94 68 GLN A CA 1
ATOM 556 C C . GLN A 1 68 ? 19.032 -17.815 3.141 1.00 90.94 68 GLN A C 1
ATOM 558 O O . GLN A 1 68 ? 19.431 -18.958 3.333 1.00 90.94 68 GLN A O 1
ATOM 563 N N . ALA A 1 69 ? 19.853 -16.765 3.053 1.00 89.7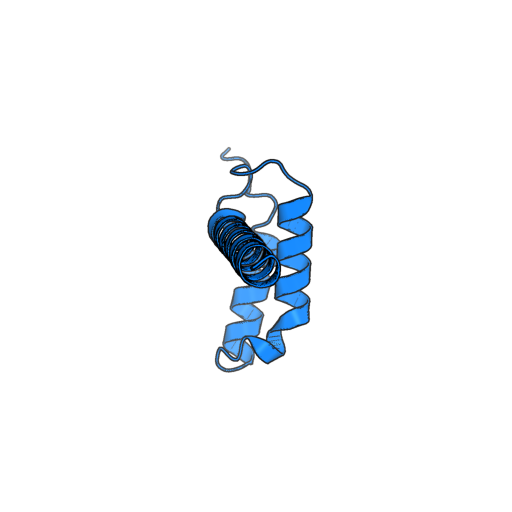5 69 ALA A N 1
ATOM 564 C CA . ALA A 1 69 ? 21.311 -16.878 3.136 1.00 89.75 69 ALA A CA 1
ATOM 565 C C . ALA A 1 69 ? 21.790 -17.449 4.486 1.00 89.75 69 ALA A C 1
ATOM 567 O O . ALA A 1 69 ? 22.708 -18.258 4.517 1.00 89.75 69 ALA A O 1
ATOM 568 N N . GLN A 1 70 ? 21.116 -17.099 5.587 1.00 85.56 70 GLN A N 1
ATOM 569 C CA . GLN A 1 70 ? 21.407 -17.631 6.928 1.00 85.56 70 GLN A CA 1
ATOM 570 C C . GLN A 1 70 ? 20.997 -19.097 7.126 1.00 85.56 70 GLN A C 1
ATOM 572 O O . GLN A 1 70 ? 21.380 -19.708 8.115 1.00 85.56 70 GLN A O 1
ATOM 577 N N . LYS A 1 71 ? 20.163 -19.654 6.239 1.00 80.56 71 LYS A N 1
ATOM 578 C CA . LYS A 1 71 ? 19.680 -21.041 6.331 1.00 80.56 71 LYS A CA 1
ATOM 579 C C . LYS A 1 71 ? 20.529 -22.016 5.505 1.00 80.56 71 LYS A C 1
ATOM 581 O O . LYS A 1 71 ? 20.287 -23.218 5.554 1.00 80.56 71 LYS A O 1
ATOM 586 N N . SER A 1 72 ? 21.450 -21.491 4.700 1.00 65.75 72 SER A N 1
ATOM 587 C CA . SER A 1 72 ? 22.389 -22.253 3.869 1.00 65.75 72 SER A CA 1
ATOM 588 C C . SER A 1 72 ? 23.767 -22.460 4.515 1.00 65.75 72 SER A C 1
ATOM 590 O O . SER A 1 72 ? 24.625 -23.069 3.881 1.00 65.75 72 SER A O 1
ATOM 592 N N . GLU A 1 73 ? 23.962 -21.974 5.743 1.00 57.25 73 GLU A N 1
ATOM 593 C CA . GLU A 1 73 ? 25.111 -22.242 6.629 1.00 57.25 73 GLU A CA 1
ATOM 594 C C . GLU A 1 73 ? 24.714 -23.250 7.717 1.00 57.25 73 GLU A C 1
ATOM 596 O O . GLU A 1 73 ? 25.566 -24.096 8.068 1.00 57.25 73 GLU A O 1
#